Protein AF-S2L1A1-F1 (afdb_monomer_lite)

Sequence (163 aa):
MEIKAAELIEIIKELIEFADKKFENNETTTEGSTNLKYKIYGNAKPKYRYKDFLLKGYIGQGKLKVSDVGIAFLYEDNKINHGFYICFVYNYREKKIRLELGSSKEKISELPKNREDEFNSEHLQECYRKDLDYSKLIIQIDEILKSFLEFHKILILELSNKK

Structure (mmCIF, N/CA/C/O backbone):
data_AF-S2L1A1-F1
#
_entry.id   AF-S2L1A1-F1
#
loop_
_atom_site.group_PDB
_atom_site.id
_atom_site.type_symbol
_atom_site.label_atom_id
_atom_site.label_alt_id
_atom_site.label_comp_id
_atom_site.label_asym_id
_atom_site.label_entity_id
_atom_site.label_seq_id
_atom_site.pdbx_PDB_ins_code
_atom_site.Cartn_x
_atom_site.Cartn_y
_atom_site.Cartn_z
_atom_site.occupancy
_atom_site.B_iso_or_equiv
_atom_site.auth_seq_id
_atom_site.auth_comp_id
_atom_site.auth_asym_id
_atom_site.auth_atom_id
_atom_site.pdbx_PDB_model_num
ATOM 1 N N . MET A 1 1 ? -7.553 -12.905 -7.393 1.00 92.69 1 MET A N 1
ATOM 2 C CA . MET A 1 1 ? -8.877 -12.272 -7.541 1.00 92.69 1 MET A CA 1
ATOM 3 C C . MET A 1 1 ? -8.637 -10.810 -7.817 1.00 92.69 1 MET A C 1
ATOM 5 O O . MET A 1 1 ? -7.981 -10.169 -7.005 1.00 92.69 1 MET A O 1
ATOM 9 N N . GLU A 1 2 ? -9.074 -10.328 -8.970 1.00 95.12 2 GLU A N 1
ATOM 10 C CA . GLU A 1 2 ? -8.991 -8.904 -9.285 1.00 95.12 2 GLU A CA 1
ATOM 11 C C . GLU A 1 2 ? -10.010 -8.127 -8.445 1.00 95.12 2 GLU A C 1
ATOM 13 O O . GLU A 1 2 ? -11.113 -8.623 -8.206 1.00 95.12 2 GLU A O 1
ATOM 18 N N . ILE A 1 3 ? -9.612 -6.960 -7.945 1.00 96.62 3 ILE A N 1
ATOM 19 C CA . ILE A 1 3 ? -10.451 -6.061 -7.156 1.00 96.62 3 ILE A CA 1
ATOM 20 C C . ILE A 1 3 ? -10.517 -4.687 -7.811 1.00 96.62 3 ILE A C 1
ATOM 22 O O . ILE A 1 3 ? -9.557 -4.258 -8.455 1.00 96.62 3 ILE A O 1
ATOM 26 N N . LYS A 1 4 ? -11.629 -3.980 -7.614 1.00 97.06 4 LYS A N 1
ATOM 27 C CA . LYS A 1 4 ? -11.781 -2.600 -8.090 1.00 97.06 4 LYS A CA 1
ATOM 28 C C . LYS A 1 4 ? -11.326 -1.598 -7.028 1.00 97.06 4 LYS A C 1
ATOM 30 O O . LYS A 1 4 ? -11.021 -1.952 -5.888 1.00 97.06 4 LYS A O 1
ATOM 35 N N . ALA A 1 5 ? -11.307 -0.321 -7.409 1.00 97.19 5 ALA A N 1
ATOM 36 C CA . ALA A 1 5 ? -10.930 0.780 -6.524 1.00 97.19 5 ALA A CA 1
ATOM 37 C C . ALA A 1 5 ? -11.781 0.837 -5.244 1.00 97.19 5 ALA A C 1
ATOM 39 O O . ALA A 1 5 ? -11.252 1.110 -4.171 1.00 97.19 5 ALA A O 1
ATOM 40 N N . ALA A 1 6 ? -13.080 0.530 -5.338 1.00 96.88 6 ALA A N 1
ATOM 41 C CA . ALA A 1 6 ? -13.966 0.502 -4.177 1.00 96.88 6 ALA A CA 1
ATOM 42 C C . ALA A 1 6 ? -13.511 -0.548 -3.150 1.00 96.88 6 ALA A C 1
ATOM 44 O O . ALA A 1 6 ? -13.351 -0.235 -1.976 1.00 96.88 6 ALA A O 1
ATOM 45 N N . GLU A 1 7 ? -13.221 -1.773 -3.582 1.00 97.06 7 GLU A N 1
ATOM 46 C CA . GLU A 1 7 ? -12.689 -2.812 -2.699 1.00 97.06 7 GLU A CA 1
ATOM 47 C C . GLU A 1 7 ? -11.300 -2.466 -2.145 1.00 97.06 7 GLU A C 1
ATOM 49 O O . GLU A 1 7 ? -11.022 -2.776 -0.988 1.00 97.06 7 GLU A O 1
ATOM 54 N N . LEU A 1 8 ? -10.436 -1.805 -2.926 1.00 97.44 8 LEU A N 1
ATOM 55 C CA . LEU A 1 8 ? -9.139 -1.330 -2.431 1.00 97.44 8 LEU A CA 1
ATOM 56 C C . LEU A 1 8 ? -9.311 -0.295 -1.308 1.00 97.44 8 LEU A C 1
ATOM 58 O O . LEU A 1 8 ? -8.629 -0.389 -0.288 1.00 97.44 8 LEU A O 1
ATOM 62 N N . ILE A 1 9 ? -10.254 0.642 -1.453 1.00 97.00 9 ILE A N 1
ATOM 63 C CA . ILE A 1 9 ? -10.615 1.593 -0.391 1.00 97.00 9 ILE A CA 1
ATOM 64 C C . ILE A 1 9 ? -11.050 0.844 0.871 1.00 97.00 9 ILE A C 1
ATOM 66 O O . ILE A 1 9 ? -10.603 1.181 1.964 1.00 97.00 9 ILE A O 1
ATOM 70 N N . GLU A 1 10 ? -11.891 -0.181 0.736 1.00 96.75 10 GLU A N 1
ATOM 71 C CA . GLU A 1 10 ? -12.358 -0.965 1.883 1.00 96.75 10 GLU A CA 1
ATOM 72 C C . GLU A 1 10 ? -11.218 -1.723 2.579 1.00 96.75 10 GLU A C 1
ATOM 74 O O . GLU A 1 10 ? -11.191 -1.785 3.806 1.00 96.75 10 GLU A O 1
ATOM 79 N N . ILE A 1 11 ? -10.240 -2.240 1.825 1.00 95.38 11 ILE A N 1
ATOM 80 C CA . ILE A 1 11 ? -9.020 -2.829 2.400 1.00 95.38 11 ILE A CA 1
ATOM 81 C C . ILE A 1 11 ? -8.240 -1.774 3.189 1.00 95.38 11 ILE A C 1
ATOM 83 O O . ILE A 1 11 ? -7.833 -2.028 4.320 1.00 95.38 11 ILE A O 1
ATOM 87 N N . ILE A 1 12 ? -8.026 -0.590 2.610 1.00 95.31 12 ILE A N 1
ATOM 88 C CA . ILE A 1 12 ? -7.266 0.487 3.255 1.00 95.31 12 ILE A CA 1
ATOM 89 C C . ILE A 1 12 ? -7.959 0.939 4.546 1.00 95.31 12 ILE A C 1
ATOM 91 O O . ILE A 1 12 ? -7.303 1.022 5.583 1.00 95.31 12 ILE A O 1
ATOM 95 N N . LYS A 1 13 ? -9.278 1.168 4.511 1.00 95.25 13 LYS A N 1
ATOM 96 C CA . LYS A 1 13 ? -10.074 1.506 5.702 1.00 95.25 13 LYS A CA 1
ATOM 97 C C . LYS A 1 13 ? -9.908 0.462 6.797 1.00 95.25 13 LYS A C 1
ATOM 99 O O . LYS A 1 13 ? -9.548 0.816 7.914 1.00 95.25 13 LYS A O 1
ATOM 104 N N . GLU A 1 14 ? -10.091 -0.813 6.455 1.00 94.19 14 GLU A N 1
ATOM 105 C CA . GLU A 1 14 ? -9.968 -1.922 7.401 1.00 94.19 14 GLU A CA 1
ATOM 106 C C . GLU A 1 14 ? -8.579 -1.958 8.069 1.00 94.19 14 GLU A C 1
ATOM 108 O O . GLU A 1 14 ? -8.479 -2.135 9.284 1.00 94.19 14 GLU A O 1
ATOM 113 N N . LEU A 1 15 ? -7.501 -1.737 7.308 1.00 92.44 15 LEU A N 1
ATOM 114 C CA . LEU A 1 15 ? -6.135 -1.701 7.848 1.00 92.44 15 LEU A CA 1
ATOM 115 C C . LEU A 1 15 ? 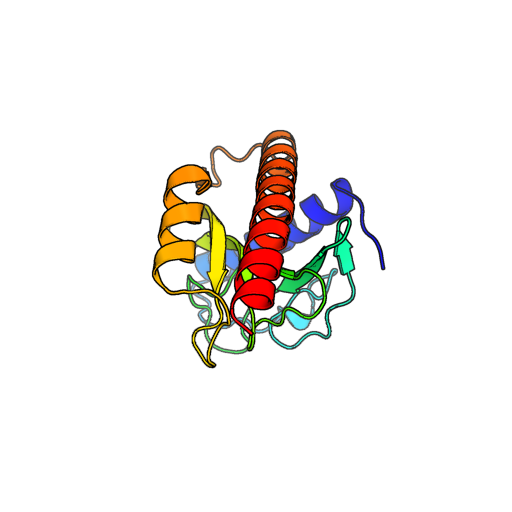-5.913 -0.519 8.803 1.00 92.44 15 LEU A C 1
ATOM 117 O O . LEU A 1 15 ? -5.324 -0.690 9.874 1.00 92.44 15 LEU A O 1
ATOM 121 N N . ILE A 1 16 ? -6.367 0.676 8.417 1.00 93.00 16 ILE A N 1
ATOM 122 C CA . ILE A 1 16 ? -6.199 1.896 9.215 1.00 93.00 16 ILE A CA 1
ATOM 123 C C . ILE A 1 16 ? -7.046 1.810 10.500 1.00 93.00 16 ILE A C 1
ATOM 125 O O . ILE A 1 16 ? -6.557 2.138 11.582 1.00 93.00 16 ILE A O 1
ATOM 129 N N . GLU A 1 17 ? -8.288 1.326 10.417 1.00 93.50 17 GLU A N 1
ATOM 130 C CA . GLU A 1 17 ? -9.164 1.090 11.575 1.00 93.50 17 GLU A CA 1
ATOM 131 C C . GLU A 1 17 ? -8.583 0.054 12.537 1.00 93.50 17 GLU A C 1
ATOM 133 O O . GLU A 1 17 ? -8.571 0.277 13.750 1.00 93.50 17 GLU A O 1
ATOM 138 N N . PHE A 1 18 ? -8.052 -1.052 12.011 1.00 92.31 18 PHE A N 1
ATOM 139 C CA . PHE A 1 18 ? -7.395 -2.068 12.826 1.00 92.31 18 PHE A CA 1
ATOM 140 C C . PHE A 1 18 ? -6.225 -1.481 13.623 1.00 92.31 18 PHE A C 1
ATOM 142 O O . PHE A 1 18 ? -6.147 -1.674 14.838 1.00 92.31 18 PHE A O 1
ATOM 149 N N . ALA A 1 19 ? -5.328 -0.751 12.957 1.00 91.44 19 ALA A N 1
ATOM 150 C CA . ALA A 1 19 ? -4.152 -0.175 13.604 1.00 91.44 19 ALA A CA 1
ATOM 151 C C . ALA A 1 19 ? -4.518 0.900 14.636 1.00 91.44 19 ALA A C 1
ATOM 153 O O . ALA A 1 19 ? -3.917 0.949 15.710 1.00 91.44 19 ALA A O 1
ATOM 154 N N . ASP A 1 20 ? -5.527 1.720 14.341 1.00 92.12 20 ASP A N 1
ATOM 155 C CA . ASP A 1 20 ? -5.993 2.754 15.262 1.00 92.12 20 ASP A CA 1
ATOM 156 C C . ASP A 1 20 ? -6.620 2.169 16.515 1.00 92.12 20 ASP A C 1
ATOM 158 O O . ASP A 1 20 ? -6.226 2.558 17.610 1.00 92.12 20 ASP A O 1
ATOM 162 N N . LYS A 1 21 ? -7.492 1.168 16.371 1.00 92.81 21 LYS A N 1
ATOM 163 C CA . LYS A 1 21 ? -8.106 0.496 17.518 1.00 92.81 21 LYS A CA 1
ATOM 164 C C . LYS A 1 21 ? -7.058 -0.142 18.428 1.00 92.81 21 LYS A C 1
ATOM 166 O O . LYS A 1 21 ? -7.142 -0.025 19.648 1.00 92.81 21 LYS A O 1
ATOM 171 N N . LYS A 1 22 ? -6.047 -0.795 17.843 1.00 91.25 22 LYS A N 1
ATOM 172 C CA . LYS A 1 22 ? -4.932 -1.361 18.614 1.00 91.25 22 LYS A CA 1
ATOM 173 C C . LYS A 1 22 ? -4.182 -0.276 19.380 1.00 91.25 22 LY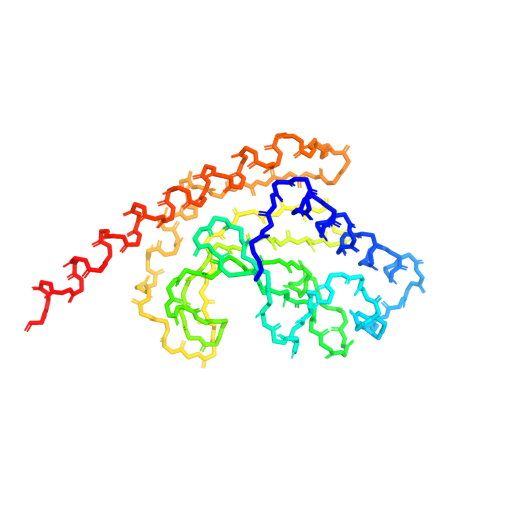S A C 1
ATOM 175 O O . LYS A 1 22 ? -3.919 -0.440 20.567 1.00 91.25 22 LYS A O 1
ATOM 180 N N . PHE A 1 23 ? -3.877 0.841 18.725 1.00 90.00 23 PHE A N 1
ATOM 181 C CA . PHE A 1 23 ? -3.177 1.953 19.356 1.00 90.00 23 PHE A CA 1
ATOM 182 C C . PHE A 1 23 ? -3.992 2.613 20.479 1.00 90.00 23 PHE A C 1
ATOM 184 O O . PHE A 1 23 ? -3.457 2.822 21.563 1.00 90.00 23 PHE A O 1
ATOM 191 N N . GLU A 1 24 ? -5.279 2.884 20.255 1.00 91.88 24 GLU A N 1
ATOM 192 C CA . GLU A 1 24 ? -6.197 3.488 21.236 1.00 91.88 24 GLU A CA 1
ATOM 193 C C . GLU A 1 24 ? -6.361 2.626 22.494 1.00 91.88 24 GLU A C 1
ATOM 195 O O . GLU A 1 24 ? -6.424 3.149 23.605 1.00 91.88 24 GLU A O 1
ATOM 200 N N . ASN A 1 25 ? -6.340 1.302 22.334 1.00 92.19 25 ASN A N 1
ATOM 201 C CA . ASN A 1 25 ? -6.399 0.349 23.441 1.00 92.19 25 ASN A CA 1
ATOM 202 C C . ASN A 1 25 ? -5.038 0.088 24.115 1.00 92.19 25 ASN A C 1
ATOM 204 O O . ASN A 1 25 ? -4.953 -0.764 25.001 1.00 92.19 25 ASN A O 1
ATOM 208 N N . ASN A 1 26 ? -3.961 0.768 23.700 1.00 88.31 26 ASN A N 1
ATOM 209 C CA . ASN A 1 26 ? -2.578 0.466 24.097 1.00 88.31 26 ASN A CA 1
ATOM 210 C C . ASN A 1 26 ? -2.159 -0.997 23.827 1.00 88.31 26 ASN A C 1
ATOM 212 O O . ASN A 1 26 ? -1.266 -1.543 24.483 1.00 88.31 26 ASN A O 1
ATOM 216 N N . GLU A 1 27 ? -2.775 -1.644 22.837 1.00 87.12 27 GLU A N 1
ATOM 217 C CA . GLU A 1 27 ? -2.423 -2.992 22.414 1.00 87.12 27 GLU A CA 1
ATOM 218 C C . GLU A 1 27 ? -1.167 -2.947 21.542 1.00 87.12 27 GLU A C 1
ATOM 220 O O . GLU A 1 27 ? -1.122 -2.348 20.467 1.00 87.12 27 GLU A O 1
ATOM 225 N N . THR A 1 28 ? -0.124 -3.636 21.995 1.00 83.12 28 THR A N 1
ATOM 226 C CA . THR A 1 28 ? 1.134 -3.738 21.247 1.00 83.12 28 THR A CA 1
ATOM 227 C C . THR A 1 28 ? 1.165 -4.934 20.306 1.00 83.12 28 THR A C 1
ATOM 229 O O . THR A 1 28 ? 2.182 -5.140 19.652 1.00 83.12 28 THR A O 1
ATOM 232 N N . THR A 1 29 ? 0.093 -5.729 20.226 1.00 83.81 29 THR A N 1
ATOM 233 C CA . THR A 1 29 ? 0.036 -6.956 19.423 1.00 83.81 29 THR A CA 1
ATOM 234 C C . THR A 1 29 ? -0.799 -6.771 18.156 1.00 83.81 29 THR A C 1
ATOM 236 O O . THR A 1 29 ? -1.789 -6.042 18.132 1.00 83.81 29 THR A O 1
ATOM 239 N N . THR A 1 30 ? -0.441 -7.486 17.095 1.00 83.75 30 THR A N 1
ATOM 240 C CA . THR A 1 30 ? -1.226 -7.598 15.857 1.00 83.75 30 THR A CA 1
ATOM 241 C C . THR A 1 30 ? -2.147 -8.819 15.852 1.00 83.75 30 THR A C 1
ATOM 243 O O . THR A 1 30 ? -2.679 -9.203 14.803 1.00 83.75 30 THR A O 1
ATOM 246 N N . GLU A 1 31 ? -2.362 -9.436 17.018 1.00 85.81 31 GLU A N 1
ATOM 247 C CA . GLU A 1 31 ? -3.341 -10.509 17.181 1.00 85.81 31 GLU A CA 1
ATOM 248 C C . GLU A 1 31 ? -4.723 -10.038 16.710 1.00 85.81 31 GLU A C 1
ATOM 250 O O . GLU A 1 31 ? -5.137 -8.905 16.964 1.00 85.81 31 GLU A O 1
ATOM 255 N N . GLY A 1 32 ? -5.430 -10.900 15.979 1.00 84.62 32 GLY A N 1
ATOM 256 C CA . GLY A 1 32 ? -6.704 -10.563 15.339 1.00 84.62 32 GLY A CA 1
ATOM 257 C C . GLY A 1 32 ? -6.583 -10.011 13.915 1.00 84.62 32 GLY A C 1
ATOM 258 O O . GLY A 1 32 ? -7.591 -9.938 13.222 1.00 84.62 32 GLY A O 1
ATOM 259 N N . SER A 1 33 ? -5.378 -9.718 13.413 1.00 86.25 33 SER A N 1
ATOM 260 C CA . SER A 1 33 ? -5.170 -9.356 11.994 1.00 86.25 33 SER A CA 1
ATOM 261 C C . SER A 1 33 ? -5.577 -10.464 11.007 1.00 86.25 33 SER A C 1
ATOM 263 O O . SER A 1 33 ? -5.892 -10.200 9.848 1.00 86.25 33 SER A O 1
ATOM 265 N N . THR A 1 34 ? -5.631 -11.718 11.456 1.00 86.69 34 THR A N 1
ATOM 266 C CA . THR A 1 34 ? -6.153 -12.854 10.680 1.00 86.69 34 THR A CA 1
ATOM 267 C C . THR A 1 34 ? -7.678 -12.838 10.524 1.00 86.69 34 THR A C 1
ATOM 269 O O . THR A 1 34 ? -8.197 -13.500 9.621 1.00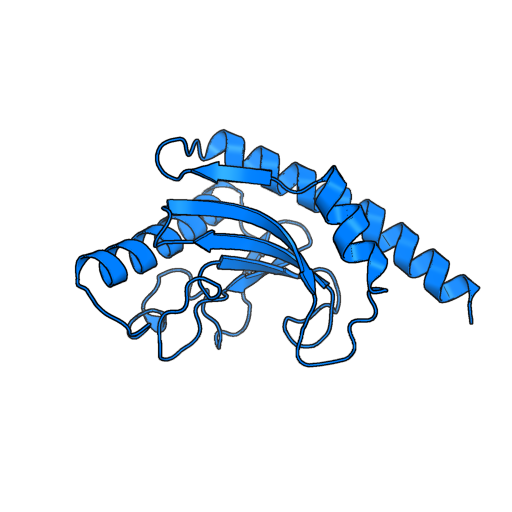 86.69 34 THR A O 1
ATOM 272 N N . ASN A 1 35 ? -8.382 -12.071 11.365 1.00 87.12 35 ASN A N 1
ATOM 273 C CA . ASN A 1 35 ? -9.837 -11.903 11.333 1.00 87.12 35 ASN A CA 1
ATOM 274 C C . ASN A 1 35 ? -10.285 -10.776 10.394 1.00 87.12 35 ASN A C 1
ATOM 276 O O . ASN A 1 35 ? -11.484 -10.631 10.169 1.00 87.12 35 ASN A O 1
ATOM 280 N N . LEU A 1 36 ? -9.346 -9.995 9.844 1.00 89.06 36 LEU A N 1
ATOM 281 C CA . LEU A 1 36 ? -9.648 -8.987 8.829 1.00 89.06 36 LEU A CA 1
ATOM 282 C C . LEU A 1 36 ? -10.360 -9.652 7.646 1.00 89.06 36 LEU A C 1
ATOM 284 O O . LEU A 1 36 ? -9.921 -10.697 7.149 1.00 89.06 36 LEU A O 1
ATOM 288 N N . LYS A 1 37 ? -11.444 -9.037 7.176 1.00 91.19 37 LYS A N 1
ATOM 289 C CA . LYS A 1 37 ? -12.299 -9.504 6.082 1.00 91.19 37 LYS A CA 1
ATOM 290 C C . LYS A 1 37 ? -11.471 -9.837 4.851 1.00 91.19 37 LYS A C 1
ATOM 292 O O . LYS A 1 37 ? -11.622 -10.917 4.272 1.00 91.19 37 LYS A O 1
ATOM 297 N N . TYR A 1 38 ? -10.572 -8.933 4.467 1.00 87.81 38 TYR A N 1
ATOM 298 C CA . TYR A 1 38 ? -9.751 -9.125 3.281 1.00 87.81 38 TYR A CA 1
ATOM 299 C C . TYR A 1 38 ? -8.503 -9.965 3.550 1.00 87.81 38 TYR A C 1
ATOM 301 O O . TYR A 1 38 ? -7.856 -10.380 2.598 1.00 87.81 38 TYR A O 1
ATOM 309 N N . LYS A 1 39 ? -8.177 -10.321 4.800 1.00 88.25 39 LYS A N 1
ATOM 310 C CA . LYS A 1 39 ? -7.030 -11.189 5.141 1.00 88.25 39 LYS A CA 1
ATOM 311 C C . LYS A 1 39 ? -5.697 -10.708 4.537 1.00 88.25 39 LYS A C 1
ATOM 313 O O . LYS A 1 39 ? -4.847 -11.513 4.158 1.00 88.25 39 LYS A O 1
ATOM 318 N N . ILE A 1 40 ? -5.512 -9.392 4.434 1.00 81.50 40 ILE A N 1
ATOM 319 C CA . ILE A 1 40 ? -4.283 -8.746 3.955 1.00 81.50 40 ILE A CA 1
ATOM 320 C C . ILE A 1 40 ? -3.349 -8.552 5.167 1.00 81.50 40 ILE A C 1
ATOM 322 O O . ILE A 1 40 ? -3.324 -7.501 5.794 1.00 81.50 40 ILE A O 1
ATOM 326 N N . TYR A 1 41 ? -2.598 -9.597 5.535 1.00 84.50 41 TYR A N 1
ATOM 327 C CA . TYR A 1 41 ? -1.614 -9.574 6.633 1.00 84.50 41 TYR A CA 1
ATOM 328 C C . TYR A 1 41 ? -0.277 -10.227 6.231 1.00 84.50 41 TYR A C 1
ATOM 330 O O . TYR A 1 41 ? -0.178 -10.938 5.220 1.00 84.50 41 TYR A O 1
ATOM 338 N N . GLY A 1 42 ? 0.765 -10.006 7.039 1.00 79.00 42 GLY A N 1
ATOM 339 C CA . GLY A 1 42 ? 2.168 -10.309 6.723 1.00 79.00 42 GLY A CA 1
ATOM 340 C C . GLY A 1 42 ? 2.440 -11.753 6.296 1.00 79.00 42 GLY A C 1
ATOM 341 O O . GLY A 1 42 ? 3.204 -11.984 5.364 1.00 79.00 42 GLY A O 1
ATOM 342 N N . ASN A 1 43 ? 1.722 -12.732 6.855 1.00 81.12 43 ASN A N 1
ATOM 343 C CA . ASN A 1 43 ? 1.879 -14.156 6.515 1.00 81.12 43 ASN A CA 1
ATOM 344 C C . ASN A 1 43 ? 0.772 -14.718 5.599 1.00 81.12 43 ASN A C 1
ATOM 346 O O . ASN A 1 43 ? 0.824 -15.884 5.216 1.00 81.12 43 ASN A O 1
ATOM 350 N N . ALA A 1 44 ? -0.226 -13.917 5.212 1.00 84.69 44 ALA A N 1
ATOM 351 C CA . ALA A 1 44 ? -1.293 -14.370 4.319 1.00 84.69 44 ALA A CA 1
ATOM 352 C C . ALA A 1 44 ? -0.757 -14.662 2.911 1.00 84.69 44 ALA A C 1
ATOM 354 O O . ALA A 1 44 ? 0.048 -13.895 2.385 1.00 84.69 44 ALA A O 1
ATOM 355 N N . LYS A 1 45 ? -1.226 -15.714 2.236 1.00 85.12 45 LYS A N 1
ATOM 356 C CA . LYS A 1 45 ? -0.926 -15.851 0.803 1.00 85.12 45 LYS A CA 1
ATOM 357 C C . LYS A 1 45 ? -1.607 -14.702 0.044 1.00 85.12 45 LYS A C 1
ATOM 359 O O . LYS A 1 45 ? -2.811 -14.514 0.231 1.00 85.12 45 LYS A O 1
ATOM 364 N N . PRO A 1 46 ? -0.878 -13.930 -0.781 1.00 84.38 46 PRO A N 1
ATOM 365 C CA . PRO A 1 46 ? -1.489 -12.845 -1.531 1.00 84.38 46 PRO A CA 1
ATOM 366 C C . PRO A 1 46 ? -2.566 -13.392 -2.478 1.00 84.38 46 PRO A C 1
ATOM 368 O O . PRO A 1 46 ? -2.328 -14.320 -3.250 1.00 84.38 46 PRO A O 1
ATOM 371 N N . LYS A 1 47 ? -3.780 -12.846 -2.362 1.00 90.25 47 LYS A N 1
ATOM 372 C CA . LYS A 1 47 ? -4.985 -13.330 -3.061 1.00 90.25 47 LYS A CA 1
ATOM 373 C C . LYS A 1 47 ? -5.603 -12.272 -3.973 1.00 90.25 47 LYS A C 1
ATOM 375 O O . LYS A 1 47 ? -6.285 -12.618 -4.943 1.00 90.25 47 LYS A O 1
ATOM 380 N N . TYR A 1 48 ? -5.389 -11.002 -3.652 1.00 95.00 48 TYR A N 1
ATOM 381 C CA . TYR A 1 48 ? -6.035 -9.872 -4.304 1.00 95.00 48 TYR A CA 1
ATOM 382 C C . TYR A 1 48 ? -5.068 -9.208 -5.258 1.00 95.00 48 TYR A C 1
ATOM 384 O O . TYR A 1 48 ? -3.875 -9.122 -4.975 1.00 95.00 48 TYR A O 1
ATOM 392 N N . ARG A 1 49 ? -5.595 -8.761 -6.387 1.00 96.38 49 ARG A N 1
ATOM 393 C CA . ARG A 1 49 ? -4.851 -8.054 -7.412 1.00 96.38 49 ARG A CA 1
ATOM 394 C C . ARG A 1 49 ? -5.593 -6.767 -7.733 1.00 96.38 49 ARG A C 1
ATOM 396 O O . ARG A 1 49 ? -6.797 -6.820 -7.957 1.00 96.38 49 ARG A O 1
ATOM 403 N N . TYR A 1 50 ? -4.889 -5.649 -7.744 1.00 97.69 50 TYR A N 1
ATOM 404 C CA . TYR A 1 50 ? -5.407 -4.373 -8.211 1.00 97.69 50 TYR A CA 1
ATOM 405 C C . TYR A 1 50 ? -4.648 -4.004 -9.481 1.00 97.69 50 TYR A C 1
ATOM 407 O O . TYR A 1 50 ? -3.431 -3.814 -9.430 1.00 97.69 50 TYR A O 1
ATOM 415 N N . LYS A 1 51 ? -5.349 -3.964 -10.621 1.00 96.06 51 LYS A N 1
ATOM 416 C CA . LYS A 1 51 ? -4.726 -3.857 -11.951 1.00 96.06 51 LYS A CA 1
ATOM 417 C C . LYS A 1 51 ? -3.685 -4.970 -12.145 1.00 96.06 51 LYS A C 1
ATOM 419 O O . LYS A 1 51 ? -3.997 -6.134 -11.909 1.00 96.06 51 LYS A O 1
ATOM 424 N N . ASP A 1 52 ? -2.446 -4.635 -12.487 1.00 95.81 52 ASP A N 1
ATOM 425 C CA . ASP A 1 52 ? -1.366 -5.608 -12.681 1.00 95.81 52 ASP A CA 1
ATOM 426 C C . ASP A 1 52 ? -0.617 -5.975 -11.389 1.00 95.81 52 ASP A C 1
ATOM 428 O O . ASP A 1 52 ? 0.306 -6.788 -11.411 1.00 95.81 52 ASP A O 1
ATOM 432 N N . PHE A 1 53 ? -1.035 -5.430 -10.241 1.00 97.25 53 PHE A N 1
ATOM 433 C CA . PHE A 1 53 ? -0.301 -5.536 -8.982 1.00 97.25 53 PHE A CA 1
ATOM 434 C C . PHE A 1 53 ? -0.963 -6.492 -8.001 1.00 97.25 53 PHE A C 1
ATOM 436 O O . PHE A 1 53 ? -2.126 -6.341 -7.621 1.00 97.25 53 PHE A O 1
ATOM 443 N N . LEU A 1 54 ? -0.199 -7.467 -7.528 1.00 95.88 54 LEU A N 1
ATOM 444 C CA . LEU A 1 54 ? -0.604 -8.354 -6.454 1.00 95.88 54 LEU A CA 1
ATOM 445 C C . LEU A 1 54 ? -0.479 -7.635 -5.103 1.00 95.88 54 LEU A C 1
ATOM 447 O O . LEU A 1 54 ? 0.574 -7.101 -4.764 1.00 95.88 54 LEU A O 1
ATOM 451 N N . LEU A 1 55 ? -1.549 -7.651 -4.310 1.00 94.88 55 LEU A N 1
ATOM 452 C CA . LEU A 1 55 ? -1.596 -6.967 -3.022 1.00 94.88 55 LEU A CA 1
ATOM 453 C C . LEU A 1 55 ? -1.104 -7.866 -1.893 1.00 94.88 55 LEU A C 1
ATOM 455 O O . LEU A 1 55 ? -1.581 -8.996 -1.715 1.00 94.88 55 LEU A O 1
ATOM 459 N N . LYS A 1 56 ? -0.195 -7.332 -1.078 1.00 91.56 56 LYS A N 1
ATOM 460 C CA . LYS A 1 56 ? 0.371 -8.039 0.071 1.00 91.56 56 LYS A CA 1
ATOM 461 C C . LYS A 1 56 ? 0.449 -7.121 1.288 1.00 91.56 56 LYS A C 1
ATOM 463 O O . LYS A 1 56 ? 1.059 -6.068 1.235 1.00 91.56 56 LYS A O 1
ATOM 468 N N . GLY A 1 57 ? -0.181 -7.515 2.391 1.00 88.81 57 GLY A N 1
ATOM 469 C CA . GLY A 1 57 ? -0.228 -6.691 3.602 1.00 88.81 57 GLY A CA 1
ATOM 470 C C . GLY A 1 57 ? 1.067 -6.747 4.402 1.00 88.81 57 GLY A C 1
ATOM 471 O O . GLY A 1 57 ? 1.679 -7.814 4.486 1.00 88.81 57 GLY A O 1
ATOM 472 N N . TYR A 1 58 ? 1.420 -5.632 5.042 1.00 79.06 58 TYR A N 1
ATOM 473 C CA . TYR A 1 58 ? 2.586 -5.525 5.927 1.00 79.06 58 TYR A CA 1
ATOM 474 C C . TYR A 1 58 ? 2.296 -5.763 7.405 1.00 79.06 58 TYR A C 1
ATOM 476 O O . TYR A 1 58 ? 3.248 -5.750 8.174 1.00 79.06 58 TYR A O 1
ATOM 484 N N . ILE A 1 59 ? 1.042 -6.042 7.801 1.00 78.81 59 ILE A N 1
ATOM 485 C CA . ILE A 1 59 ? 0.688 -6.332 9.205 1.00 78.81 59 ILE A CA 1
ATOM 486 C C . ILE A 1 59 ? 1.416 -7.586 9.687 1.00 78.81 59 ILE A C 1
ATOM 488 O O . ILE A 1 59 ? 0.928 -8.712 9.531 1.00 78.81 59 ILE A O 1
ATOM 492 N N . GLY A 1 60 ? 2.613 -7.379 10.238 1.00 68.12 60 GLY A N 1
ATOM 493 C CA . GLY A 1 60 ? 3.460 -8.412 10.815 1.00 68.12 60 GLY A CA 1
ATOM 494 C C . GLY A 1 60 ? 2.720 -9.107 11.948 1.00 68.12 60 GLY A C 1
ATOM 495 O O . GLY A 1 60 ? 1.936 -8.478 12.646 1.00 68.12 60 GLY A O 1
ATOM 496 N N . GLN A 1 61 ? 2.917 -10.412 12.128 1.00 67.19 61 GLN A N 1
ATOM 497 C CA . GLN A 1 61 ? 2.350 -11.136 13.270 1.00 67.19 61 GLN A CA 1
ATOM 498 C C . GLN A 1 61 ? 3.247 -10.918 14.495 1.00 67.19 61 GLN A C 1
ATOM 500 O O . GLN A 1 61 ? 4.461 -11.088 14.399 1.00 67.19 61 GLN A O 1
ATOM 505 N N . GLY A 1 62 ? 2.673 -10.540 15.637 1.00 77.38 62 GLY A N 1
ATOM 506 C CA . GLY A 1 62 ? 3.423 -10.261 16.863 1.00 77.38 62 GLY A CA 1
ATOM 507 C C . GLY A 1 62 ? 3.312 -8.799 17.276 1.00 77.38 62 GLY A C 1
ATOM 508 O O . GLY A 1 62 ? 2.203 -8.307 17.452 1.00 77.38 62 GLY A O 1
ATOM 509 N N . LYS A 1 63 ? 4.438 -8.103 17.481 1.00 79.81 63 LYS A N 1
ATOM 510 C CA . LYS A 1 63 ? 4.413 -6.704 17.938 1.00 79.81 63 LYS A CA 1
ATOM 511 C C . LYS A 1 63 ? 4.038 -5.748 16.803 1.00 79.81 63 LYS A C 1
ATOM 513 O O . LYS A 1 63 ? 4.689 -5.757 15.765 1.00 79.81 63 LYS A O 1
ATOM 518 N N . LEU A 1 64 ? 3.047 -4.890 17.037 1.00 78.75 64 LEU A N 1
ATOM 519 C CA . LEU A 1 64 ? 2.647 -3.805 16.148 1.00 78.75 64 LEU A CA 1
ATOM 520 C C . LEU A 1 64 ? 3.792 -2.786 16.052 1.00 78.75 64 LEU A C 1
ATOM 522 O O . LEU A 1 64 ? 4.097 -2.086 17.022 1.00 78.75 64 LEU A O 1
ATOM 526 N N . LYS A 1 65 ? 4.440 -2.718 14.887 1.00 74.50 65 LYS A N 1
ATOM 527 C CA . LYS A 1 65 ? 5.440 -1.692 14.574 1.00 74.50 65 LYS A CA 1
ATOM 528 C C . LYS A 1 65 ? 4.851 -0.673 13.613 1.00 74.50 65 LYS A C 1
ATOM 530 O O . LYS A 1 65 ? 4.018 -0.999 12.775 1.00 74.50 65 LYS A O 1
ATOM 535 N N . VAL A 1 66 ? 5.345 0.557 13.708 1.00 66.56 66 VAL A N 1
ATOM 536 C CA . VAL A 1 66 ? 4.907 1.695 12.883 1.00 66.56 66 VAL A CA 1
ATOM 537 C C . VAL A 1 66 ? 5.084 1.431 11.385 1.00 66.56 66 VAL A C 1
ATOM 539 O O . VAL A 1 66 ? 4.232 1.809 10.593 1.00 66.56 66 VAL A O 1
ATOM 542 N N . SER A 1 67 ? 6.162 0.742 11.010 1.00 66.44 67 SER A N 1
ATOM 543 C CA . SER A 1 67 ? 6.470 0.349 9.630 1.00 66.44 67 SER A CA 1
ATOM 544 C C . SER A 1 67 ? 5.641 -0.827 9.109 1.00 66.44 67 SER A C 1
ATOM 546 O O . SER A 1 67 ? 5.696 -1.126 7.921 1.00 66.44 67 SER A O 1
ATOM 548 N N . ASP A 1 68 ? 4.902 -1.511 9.983 1.00 68.25 68 ASP A N 1
ATOM 549 C CA . ASP A 1 68 ? 4.292 -2.807 9.687 1.00 68.25 68 ASP A CA 1
ATOM 550 C C . ASP A 1 68 ? 2.789 -2.663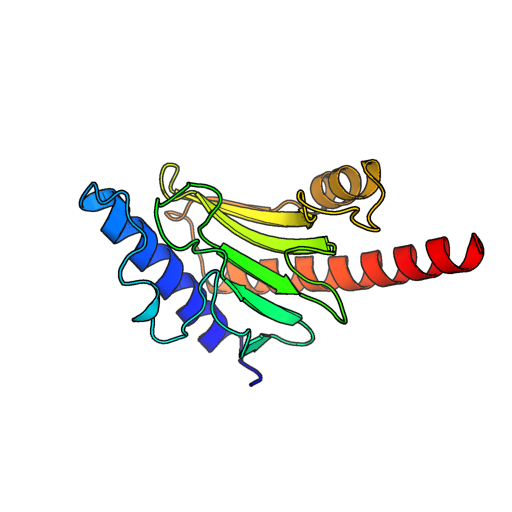 9.409 1.00 68.25 68 ASP A C 1
ATOM 552 O O . ASP A 1 68 ? 2.049 -3.627 9.510 1.00 68.25 68 ASP A O 1
ATOM 556 N N . VAL A 1 69 ? 2.271 -1.479 9.080 1.00 84.69 69 VAL A N 1
ATOM 557 C CA . VAL A 1 69 ? 0.862 -1.332 8.679 1.00 84.69 69 VAL A CA 1
ATOM 558 C C . VAL A 1 69 ? 0.809 -0.731 7.291 1.00 84.69 69 VAL A C 1
ATOM 560 O O . VAL A 1 69 ? 1.170 0.424 7.086 1.00 84.69 69 VAL A O 1
ATOM 563 N N . GLY A 1 70 ? 0.362 -1.524 6.321 1.00 91.31 70 GLY A N 1
ATOM 564 C CA . GLY A 1 70 ? 0.353 -1.086 4.937 1.00 91.31 70 GLY A CA 1
ATOM 565 C C . GLY A 1 70 ? 0.076 -2.185 3.921 1.00 91.31 70 GLY A C 1
ATOM 566 O O . GLY A 1 70 ? -0.219 -3.330 4.280 1.00 91.31 70 GLY A O 1
ATOM 567 N N . ILE A 1 71 ? 0.214 -1.818 2.648 1.00 94.31 71 ILE A N 1
ATOM 568 C CA . ILE A 1 71 ? 0.005 -2.673 1.476 1.00 94.31 71 ILE A CA 1
ATOM 569 C C . ILE A 1 71 ? 1.200 -2.529 0.531 1.00 94.31 71 ILE A C 1
ATOM 571 O O . ILE A 1 71 ? 1.583 -1.421 0.166 1.00 94.31 71 ILE A O 1
ATOM 575 N N . ALA A 1 72 ? 1.759 -3.657 0.111 1.00 94.12 72 ALA A N 1
ATOM 576 C CA . ALA A 1 72 ? 2.664 -3.768 -1.019 1.00 94.12 72 ALA A CA 1
ATOM 577 C C . ALA A 1 72 ? 1.866 -3.967 -2.300 1.00 94.12 72 ALA A C 1
ATOM 579 O O . ALA A 1 72 ? 1.003 -4.852 -2.353 1.00 94.12 72 ALA A O 1
ATOM 580 N N . PHE A 1 73 ? 2.227 -3.227 -3.338 1.00 96.38 73 PHE A N 1
ATOM 581 C CA . PHE A 1 73 ? 1.780 -3.456 -4.703 1.00 96.38 73 PHE A CA 1
ATOM 582 C C . PHE A 1 73 ? 2.908 -4.161 -5.459 1.00 96.38 73 PHE A C 1
ATOM 584 O O . PHE A 1 73 ? 3.860 -3.532 -5.916 1.00 96.38 73 PHE A O 1
ATOM 591 N N . LEU A 1 74 ? 2.825 -5.489 -5.540 1.00 94.56 74 LEU A N 1
ATOM 592 C CA . LEU A 1 74 ? 3.855 -6.337 -6.140 1.00 94.56 74 LEU A CA 1
ATOM 593 C C . LEU A 1 74 ? 3.577 -6.538 -7.631 1.00 94.56 74 LEU A C 1
ATOM 595 O O . LEU A 1 74 ? 2.513 -7.040 -7.994 1.00 94.56 74 LEU A O 1
ATOM 599 N N . TYR A 1 75 ? 4.534 -6.178 -8.480 1.00 94.69 75 TYR A N 1
ATOM 600 C CA . TYR A 1 75 ? 4.449 -6.347 -9.930 1.00 94.69 75 TYR A CA 1
ATOM 601 C C . TYR A 1 75 ? 5.309 -7.525 -10.403 1.00 94.69 75 TYR A C 1
ATOM 603 O O . TYR A 1 75 ? 6.427 -7.701 -9.915 1.00 94.69 75 TYR A O 1
ATOM 611 N N . GLU A 1 76 ? 4.797 -8.310 -11.355 1.00 91.31 76 GLU A N 1
ATOM 612 C CA . GLU A 1 76 ? 5.467 -9.504 -11.900 1.00 91.31 76 GLU A CA 1
ATOM 613 C C . GLU A 1 76 ? 6.010 -10.432 -10.791 1.00 91.31 76 GLU A C 1
ATOM 615 O O . GLU A 1 76 ? 5.255 -10.856 -9.910 1.00 91.31 76 GLU A O 1
ATOM 620 N N . ASP A 1 77 ? 7.305 -10.752 -10.827 1.00 85.69 77 ASP A N 1
ATOM 621 C CA . ASP A 1 77 ? 7.960 -11.688 -9.914 1.00 85.69 77 ASP A CA 1
ATOM 622 C C . ASP A 1 77 ? 8.465 -11.033 -8.615 1.00 85.69 77 ASP A C 1
ATOM 624 O O . ASP A 1 77 ? 9.052 -11.721 -7.767 1.00 85.69 77 ASP A O 1
ATOM 628 N N . ASN A 1 78 ? 8.216 -9.728 -8.416 1.00 86.94 78 ASN A N 1
ATOM 629 C CA . ASN A 1 78 ? 8.625 -9.020 -7.204 1.00 86.94 78 ASN A CA 1
ATOM 630 C C . ASN A 1 78 ? 7.960 -9.619 -5.959 1.00 86.94 78 ASN A C 1
ATOM 632 O O . ASN A 1 78 ? 6.748 -9.849 -5.892 1.00 86.94 78 ASN A O 1
ATOM 636 N N . LYS A 1 79 ? 8.768 -9.832 -4.920 1.00 86.06 79 LYS A N 1
ATOM 637 C CA . LYS A 1 79 ? 8.328 -10.330 -3.612 1.00 86.06 79 LYS A CA 1
ATOM 638 C C . LYS A 1 79 ? 8.808 -9.391 -2.516 1.00 86.06 79 LYS A C 1
ATOM 640 O O . LYS A 1 79 ? 9.858 -8.773 -2.628 1.00 86.06 79 LYS A O 1
ATOM 645 N N . ILE A 1 80 ? 8.092 -9.386 -1.392 1.00 84.31 80 ILE A N 1
ATOM 646 C CA . ILE A 1 80 ? 8.455 -8.615 -0.187 1.00 84.31 80 ILE A CA 1
ATOM 647 C C . ILE A 1 80 ? 9.907 -8.874 0.253 1.00 84.31 80 ILE A C 1
ATOM 649 O O . ILE A 1 80 ? 10.628 -7.972 0.666 1.00 84.31 80 ILE A O 1
ATOM 653 N N . ASN A 1 81 ? 10.351 -10.127 0.154 1.00 80.81 81 ASN A N 1
ATOM 654 C CA . ASN A 1 81 ? 11.686 -10.559 0.564 1.00 80.81 81 ASN A CA 1
ATOM 655 C C . ASN A 1 81 ? 12.724 -10.560 -0.574 1.00 80.81 81 ASN A C 1
ATOM 657 O O . ASN A 1 81 ? 13.851 -10.996 -0.349 1.00 80.81 81 ASN A O 1
ATOM 661 N N . HIS A 1 82 ? 12.337 -10.173 -1.794 1.00 78.88 82 HIS A N 1
ATOM 662 C CA . HIS A 1 82 ? 13.199 -10.186 -2.974 1.00 78.88 82 HIS A CA 1
ATOM 663 C C . HIS A 1 82 ? 12.563 -9.353 -4.098 1.00 78.88 82 HIS A C 1
ATOM 665 O O . HIS A 1 82 ? 11.798 -9.881 -4.910 1.00 78.88 82 HIS A O 1
ATOM 671 N N . GLY A 1 83 ? 12.830 -8.046 -4.104 1.00 87.25 83 GLY A N 1
ATOM 672 C CA . GLY A 1 83 ? 12.304 -7.122 -5.107 1.00 87.25 83 GLY A CA 1
ATOM 673 C C . GLY A 1 83 ? 12.135 -5.694 -4.596 1.00 87.25 83 GLY A C 1
ATOM 674 O O . GLY A 1 83 ? 12.542 -5.357 -3.477 1.00 87.25 83 GLY A O 1
ATOM 675 N N . PHE A 1 84 ? 11.502 -4.882 -5.434 1.00 91.00 84 PHE A N 1
ATOM 676 C CA . PHE A 1 84 ? 11.106 -3.504 -5.166 1.00 91.00 84 PHE A CA 1
ATOM 677 C C . PHE A 1 84 ? 9.657 -3.292 -5.614 1.00 91.00 84 PHE A C 1
ATOM 679 O O . PHE A 1 84 ? 9.161 -3.956 -6.524 1.00 91.00 84 PHE A O 1
ATOM 686 N N . TYR A 1 85 ? 8.936 -2.431 -4.909 1.00 93.38 85 TYR A N 1
ATOM 687 C CA . TYR A 1 85 ? 7.484 -2.330 -5.038 1.00 93.38 85 TYR A CA 1
ATOM 688 C C . TYR A 1 85 ? 6.973 -1.016 -4.457 1.00 93.38 85 TYR A C 1
ATOM 690 O O . TYR A 1 85 ? 7.576 -0.441 -3.550 1.00 93.38 85 TYR A O 1
ATOM 698 N N . ILE A 1 86 ? 5.812 -0.566 -4.929 1.00 96.31 86 ILE A N 1
ATOM 699 C CA . ILE A 1 86 ? 5.127 0.557 -4.291 1.00 96.31 86 ILE A CA 1
ATOM 700 C C . ILE A 1 86 ? 4.544 0.105 -2.952 1.00 96.31 86 ILE A C 1
ATOM 702 O O . ILE A 1 86 ? 3.928 -0.959 -2.833 1.00 96.31 86 ILE A O 1
ATOM 706 N N . CYS A 1 87 ? 4.744 0.933 -1.936 1.00 94.38 87 CYS A N 1
ATOM 707 C CA . CYS A 1 87 ? 4.245 0.757 -0.587 1.00 94.38 87 CYS A CA 1
ATOM 708 C C . CYS A 1 87 ? 3.216 1.833 -0.274 1.00 94.38 87 CYS A C 1
ATOM 710 O O . CYS A 1 87 ? 3.519 3.019 -0.335 1.00 94.38 87 CYS A O 1
ATOM 712 N N . PHE A 1 88 ? 2.032 1.410 0.155 1.00 95.19 88 PHE A N 1
ATOM 713 C CA . PHE A 1 88 ? 1.166 2.219 1.001 1.00 95.19 88 PHE A CA 1
ATOM 714 C C . PHE A 1 88 ? 1.527 1.926 2.455 1.00 95.19 88 PHE A C 1
ATOM 716 O O . PHE A 1 88 ? 1.395 0.781 2.887 1.00 95.19 88 PHE A O 1
ATOM 723 N N . VAL A 1 89 ? 1.968 2.931 3.208 1.00 93.12 89 VAL A N 1
ATOM 724 C CA . VAL A 1 89 ? 2.367 2.801 4.617 1.00 93.12 89 VAL A CA 1
ATOM 725 C C . VAL A 1 89 ? 1.522 3.731 5.475 1.00 93.12 89 VAL A C 1
ATOM 727 O O . VAL A 1 89 ? 1.399 4.917 5.175 1.00 93.12 89 VAL A O 1
ATOM 730 N N . TYR A 1 90 ? 0.976 3.207 6.570 1.00 93.44 90 TYR A N 1
ATOM 731 C CA . TYR A 1 90 ? 0.237 3.980 7.560 1.00 93.44 90 TYR A CA 1
ATOM 732 C C . TYR A 1 90 ? 0.979 4.022 8.900 1.00 93.44 90 TYR A C 1
ATOM 734 O O . TYR A 1 90 ? 0.974 3.067 9.678 1.00 93.44 90 TYR A O 1
ATOM 742 N N . ASN A 1 91 ? 1.576 5.175 9.204 1.00 92.12 91 ASN A N 1
ATOM 743 C CA . ASN A 1 91 ? 2.118 5.477 10.522 1.00 92.12 91 ASN A CA 1
ATOM 744 C C . ASN A 1 91 ? 0.963 5.844 11.465 1.00 92.12 91 ASN A C 1
ATOM 746 O O . ASN A 1 91 ? 0.549 7.000 11.553 1.00 92.12 91 ASN A O 1
ATOM 750 N N . TYR A 1 92 ? 0.455 4.851 12.193 1.00 89.94 92 TYR A N 1
ATOM 751 C CA . TYR A 1 92 ? -0.681 5.004 13.109 1.00 89.94 92 TYR A CA 1
ATOM 752 C C . TYR A 1 92 ? -0.404 5.897 14.330 1.00 89.94 92 TYR A C 1
ATOM 754 O O . TYR A 1 92 ? -1.354 6.358 14.963 1.00 89.94 92 TYR A O 1
ATOM 762 N N . ARG A 1 93 ? 0.867 6.163 14.671 1.00 89.88 93 ARG A N 1
ATOM 763 C CA . ARG A 1 93 ? 1.228 7.074 15.774 1.00 89.88 93 ARG A CA 1
ATOM 764 C C . ARG A 1 93 ? 1.095 8.530 15.352 1.00 89.88 93 ARG A C 1
ATOM 766 O O . ARG A 1 93 ? 0.520 9.331 16.075 1.00 89.88 93 ARG A O 1
ATOM 773 N N . GLU A 1 94 ? 1.603 8.848 14.167 1.00 93.00 94 GLU A N 1
ATOM 774 C CA . GLU A 1 94 ? 1.540 10.195 13.583 1.00 93.00 94 GLU A CA 1
ATOM 775 C C . GLU A 1 94 ? 0.264 10.430 12.771 1.00 93.00 94 GLU A C 1
ATOM 777 O O . GLU A 1 94 ? 0.019 11.541 12.305 1.00 93.00 94 GLU A O 1
ATOM 782 N N . LYS A 1 95 ? -0.539 9.377 12.572 1.00 93.06 95 LYS A N 1
ATOM 783 C CA . LYS A 1 95 ? -1.701 9.367 11.678 1.00 93.06 95 LYS A CA 1
ATOM 784 C C . LYS A 1 95 ? -1.317 9.830 10.267 1.00 93.06 95 LYS A C 1
ATOM 786 O O . LYS A 1 95 ? -2.068 10.567 9.631 1.00 93.06 95 LYS A O 1
ATOM 791 N N . LYS A 1 96 ? -0.143 9.405 9.788 1.00 94.94 96 LYS A N 1
ATOM 792 C CA .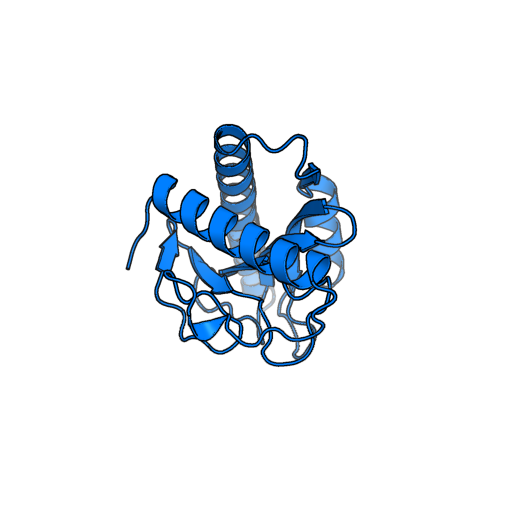 LYS A 1 96 ? 0.446 9.806 8.502 1.00 94.94 96 LYS A CA 1
ATOM 793 C C . LYS A 1 96 ? 0.446 8.633 7.527 1.00 94.94 96 LYS A C 1
ATOM 795 O O . LYS A 1 96 ? 0.831 7.524 7.888 1.00 94.94 96 LYS A O 1
ATOM 800 N N . ILE A 1 97 ? 0.020 8.885 6.300 1.00 94.88 97 ILE A N 1
ATOM 801 C CA . ILE A 1 97 ? 0.039 7.948 5.179 1.00 94.88 97 ILE A CA 1
ATOM 802 C C . ILE A 1 97 ? 1.174 8.356 4.242 1.00 94.88 97 ILE A C 1
ATOM 804 O O . ILE A 1 97 ? 1.358 9.546 3.981 1.00 94.88 97 ILE A O 1
ATOM 808 N N . ARG A 1 98 ? 1.930 7.371 3.754 1.00 94.88 98 ARG A N 1
ATOM 809 C CA . ARG A 1 98 ? 3.001 7.551 2.767 1.00 94.88 98 ARG A CA 1
ATOM 810 C C . ARG A 1 98 ? 2.806 6.566 1.615 1.00 94.88 98 ARG A C 1
ATOM 812 O O . ARG A 1 98 ? 2.510 5.393 1.854 1.00 94.88 98 ARG A O 1
ATOM 819 N N . LEU A 1 99 ? 2.964 7.054 0.391 1.00 95.81 99 LEU A N 1
ATOM 820 C CA . LEU A 1 99 ? 3.058 6.269 -0.837 1.00 95.81 99 LEU A CA 1
ATOM 821 C C . LEU A 1 99 ? 4.465 6.447 -1.396 1.00 95.81 99 LEU A C 1
ATOM 823 O O . LEU A 1 99 ? 4.842 7.559 -1.759 1.00 95.81 99 LEU A O 1
ATOM 827 N N . GLU A 1 100 ? 5.241 5.371 -1.424 1.00 94.94 100 GLU A N 1
ATOM 828 C CA . GLU A 1 100 ? 6.652 5.415 -1.814 1.00 94.94 100 GLU A CA 1
ATOM 829 C C . GLU A 1 100 ? 7.082 4.119 -2.499 1.00 94.94 100 GLU A C 1
ATOM 831 O O . GLU A 1 100 ? 6.456 3.070 -2.326 1.00 94.94 100 GLU A O 1
ATOM 836 N N . LEU A 1 101 ? 8.164 4.178 -3.267 1.00 94.12 101 LEU A N 1
ATOM 837 C CA . LEU A 1 101 ? 8.912 2.997 -3.663 1.00 94.12 101 LEU A CA 1
ATOM 838 C C . LEU A 1 101 ? 9.671 2.471 -2.445 1.00 94.12 101 LEU A C 1
ATOM 840 O O . LEU A 1 101 ? 10.419 3.204 -1.804 1.00 94.12 101 LEU A O 1
ATOM 844 N N . GLY A 1 102 ? 9.476 1.193 -2.141 1.00 89.44 102 GLY A N 1
ATOM 845 C CA . GLY A 1 102 ? 10.259 0.474 -1.149 1.00 89.44 102 GLY A CA 1
ATOM 846 C C . GLY A 1 102 ? 10.986 -0.704 -1.780 1.00 89.44 102 GLY A C 1
ATOM 847 O O . GLY A 1 102 ? 10.581 -1.232 -2.820 1.00 89.44 102 GLY A O 1
ATOM 848 N N . SER A 1 103 ? 12.045 -1.152 -1.119 1.00 85.56 103 SER A N 1
ATOM 849 C CA . SER A 1 103 ? 12.783 -2.350 -1.504 1.00 85.56 103 SER A CA 1
ATOM 850 C C . SER A 1 103 ? 12.955 -3.324 -0.342 1.00 85.56 103 SER A C 1
ATOM 852 O O . SER A 1 103 ? 12.846 -2.979 0.842 1.00 85.56 103 SER A O 1
ATOM 854 N N . SER A 1 104 ? 13.199 -4.589 -0.685 1.00 78.62 104 SER A N 1
ATOM 855 C CA . SER A 1 104 ? 13.492 -5.607 0.315 1.00 78.62 104 SER A CA 1
ATOM 856 C C . SER A 1 104 ? 14.814 -5.318 1.031 1.00 78.62 104 SER A C 1
ATOM 858 O O . SER A 1 104 ? 15.858 -5.205 0.395 1.00 78.62 104 SER A O 1
ATOM 860 N N . LYS A 1 105 ? 14.783 -5.262 2.369 1.00 68.00 105 LYS A N 1
ATOM 861 C CA . LYS A 1 105 ? 15.979 -5.053 3.210 1.00 68.00 105 LYS A CA 1
ATOM 862 C C . LYS A 1 105 ? 16.724 -6.346 3.561 1.00 68.00 105 LYS A C 1
ATOM 864 O O . LYS A 1 105 ? 17.850 -6.283 4.043 1.00 68.00 105 LYS A O 1
ATOM 869 N N . GLU A 1 106 ? 16.094 -7.507 3.367 1.00 59.31 106 GLU A N 1
ATOM 870 C CA . GLU A 1 106 ? 16.614 -8.803 3.836 1.00 59.31 106 GLU A CA 1
ATOM 871 C C . GLU A 1 106 ? 17.443 -9.560 2.785 1.00 59.31 106 GLU A C 1
ATOM 873 O O . GLU A 1 106 ? 18.236 -10.431 3.144 1.00 59.31 106 GLU A O 1
ATOM 878 N N . LYS A 1 107 ? 17.290 -9.245 1.493 1.00 59.56 107 LYS A N 1
ATOM 879 C CA . LYS A 1 107 ? 18.070 -9.831 0.389 1.00 59.56 107 LYS A CA 1
ATOM 880 C C . LYS A 1 107 ? 18.440 -8.762 -0.636 1.00 59.56 107 LYS A C 1
ATOM 882 O O . LYS A 1 107 ? 17.855 -7.688 -0.633 1.00 59.56 107 LYS A O 1
ATOM 887 N N . ILE A 1 108 ? 19.415 -9.071 -1.496 1.00 57.69 108 ILE A N 1
ATOM 888 C CA . ILE A 1 108 ? 19.884 -8.203 -2.585 1.00 57.69 108 ILE A CA 1
ATOM 889 C C . ILE A 1 108 ? 18.680 -7.847 -3.465 1.00 57.69 108 ILE A C 1
ATOM 891 O O . ILE A 1 108 ? 18.239 -8.659 -4.273 1.00 57.69 108 ILE A O 1
ATOM 895 N N . SER A 1 109 ? 18.115 -6.657 -3.266 1.00 66.44 109 SER A N 1
ATOM 896 C CA . SER A 1 109 ? 17.212 -6.065 -4.242 1.00 66.44 109 SER A CA 1
ATOM 897 C C . SER A 1 109 ? 18.002 -5.845 -5.529 1.00 66.44 109 SER A C 1
ATOM 899 O O . SER A 1 109 ? 19.133 -5.361 -5.484 1.00 66.44 109 SER A O 1
ATOM 901 N N . GLU A 1 110 ? 17.412 -6.182 -6.674 1.00 71.44 110 GLU A N 1
ATOM 902 C CA . GLU A 1 110 ? 17.984 -5.824 -7.978 1.00 71.44 110 GLU A CA 1
ATOM 903 C C . GLU A 1 110 ? 17.910 -4.310 -8.238 1.00 71.44 110 GLU A C 1
ATOM 905 O O . GLU A 1 110 ? 18.498 -3.818 -9.199 1.00 71.44 110 GLU A O 1
ATOM 910 N N . LEU A 1 111 ? 17.231 -3.559 -7.359 1.00 80.31 111 LEU A N 1
ATOM 911 C CA . LEU A 1 111 ? 17.191 -2.105 -7.380 1.00 80.31 111 LEU A CA 1
ATOM 912 C C . LEU A 1 111 ? 18.553 -1.523 -6.956 1.00 80.31 111 LEU A C 1
ATOM 914 O O . LEU A 1 111 ? 18.977 -1.717 -5.811 1.00 80.31 111 LEU A O 1
ATOM 918 N N . PRO A 1 112 ? 19.243 -0.769 -7.829 1.00 79.69 112 PRO A N 1
ATOM 919 C CA . PRO A 1 112 ? 20.434 -0.030 -7.432 1.00 79.69 112 PRO A CA 1
ATOM 920 C C . PRO A 1 112 ? 20.100 0.985 -6.331 1.00 79.69 112 PRO A C 1
ATOM 922 O O . PRO A 1 112 ? 19.059 1.635 -6.383 1.00 79.69 112 PRO A O 1
ATOM 925 N N . LYS A 1 113 ? 21.001 1.158 -5.354 1.00 72.56 113 LYS A N 1
ATOM 926 C CA . LYS A 1 113 ? 20.743 1.969 -4.145 1.00 72.56 113 LYS A CA 1
ATOM 927 C C . LYS A 1 113 ? 20.244 3.391 -4.430 1.00 72.56 113 LYS A C 1
ATOM 929 O O . LYS A 1 113 ? 19.370 3.862 -3.723 1.00 72.56 113 LYS A O 1
ATOM 934 N N . ASN A 1 114 ? 20.778 4.060 -5.450 1.00 83.56 114 ASN A N 1
ATOM 935 C CA . ASN A 1 114 ? 20.401 5.435 -5.793 1.00 83.56 114 ASN A CA 1
ATOM 936 C C . ASN A 1 114 ? 19.023 5.547 -6.463 1.00 83.56 114 ASN A C 1
ATOM 938 O O . ASN A 1 114 ? 18.421 6.613 -6.433 1.00 83.56 114 ASN A O 1
ATOM 942 N N . ARG A 1 115 ? 18.513 4.465 -7.062 1.00 88.12 115 ARG A N 1
ATOM 943 C CA . ARG A 1 115 ? 17.253 4.501 -7.814 1.00 88.12 115 ARG A CA 1
ATOM 944 C C . ARG A 1 115 ? 16.026 4.620 -6.915 1.00 88.12 115 ARG A C 1
ATOM 946 O O . ARG A 1 115 ? 15.038 5.211 -7.334 1.00 88.12 115 ARG A O 1
ATOM 953 N N . GLU A 1 116 ? 16.085 4.063 -5.704 1.00 89.31 116 GLU A N 1
ATOM 954 C CA . GLU A 1 116 ? 15.005 4.217 -4.722 1.00 89.31 116 GLU A CA 1
ATOM 955 C C . GLU A 1 116 ? 14.841 5.686 -4.325 1.00 89.31 116 GLU A C 1
ATOM 957 O O . GLU A 1 116 ? 13.737 6.225 -4.386 1.00 89.31 116 GLU A O 1
ATOM 962 N N . ASP A 1 117 ? 15.959 6.338 -3.997 1.00 89.69 117 ASP A N 1
ATOM 963 C CA . ASP A 1 117 ? 15.991 7.747 -3.611 1.00 89.69 117 ASP A CA 1
ATOM 964 C C . ASP A 1 117 ? 15.567 8.661 -4.770 1.00 89.69 117 ASP A C 1
ATOM 966 O O . ASP A 1 117 ? 14.766 9.570 -4.561 1.00 89.69 117 ASP A O 1
ATOM 970 N N . GLU A 1 118 ? 16.046 8.396 -5.993 1.00 92.19 118 GLU A N 1
ATOM 971 C CA . GLU A 1 118 ? 15.639 9.122 -7.206 1.00 92.19 118 GLU A CA 1
ATOM 972 C C . GLU A 1 118 ? 14.119 9.051 -7.404 1.00 92.19 118 GLU A C 1
ATOM 974 O O . GLU A 1 118 ? 13.457 10.088 -7.447 1.00 92.19 118 GLU A O 1
ATOM 979 N N . PHE A 1 119 ? 13.543 7.844 -7.427 1.00 94.94 119 PHE A N 1
ATOM 980 C CA . PHE A 1 119 ? 12.101 7.668 -7.612 1.00 94.94 119 PHE A CA 1
ATOM 981 C C . PHE A 1 119 ? 11.296 8.354 -6.501 1.00 94.94 119 PHE A C 1
ATOM 983 O O . PHE A 1 119 ? 10.315 9.049 -6.768 1.00 94.94 119 PHE A O 1
ATOM 990 N N . ASN A 1 120 ? 11.705 8.180 -5.242 1.00 94.25 120 ASN A N 1
ATOM 991 C CA . ASN A 1 120 ? 10.997 8.759 -4.105 1.00 94.25 120 ASN A CA 1
ATOM 992 C C . ASN A 1 120 ? 11.123 10.284 -4.049 1.00 94.25 120 ASN A C 1
ATOM 994 O O . ASN A 1 120 ? 10.188 10.941 -3.603 1.00 94.25 120 ASN A O 1
ATOM 998 N N . SER A 1 121 ? 12.220 10.866 -4.536 1.00 93.81 121 SER A N 1
ATOM 999 C CA . SER A 1 121 ? 12.355 12.323 -4.619 1.00 93.81 121 SER A CA 1
ATOM 1000 C C . SER A 1 121 ? 11.319 12.963 -5.553 1.00 93.81 121 SER A C 1
ATOM 1002 O O . SER A 1 121 ? 10.878 14.083 -5.298 1.00 93.81 121 SER A O 1
ATOM 1004 N N . GLU A 1 122 ? 10.884 12.235 -6.585 1.00 94.56 122 GLU A N 1
ATOM 1005 C CA . GLU A 1 122 ? 9.921 12.710 -7.583 1.00 94.56 122 GLU A CA 1
ATOM 1006 C C . GLU A 1 122 ? 8.473 12.315 -7.261 1.00 94.56 122 GLU A C 1
ATOM 1008 O O . GLU A 1 122 ? 7.539 13.049 -7.589 1.00 94.56 122 GLU A O 1
ATOM 1013 N N . HIS A 1 123 ? 8.270 11.152 -6.634 1.00 95.69 123 HIS A N 1
ATOM 1014 C CA . HIS A 1 123 ? 6.948 10.527 -6.536 1.00 95.69 123 HIS A CA 1
ATOM 1015 C C . HIS A 1 123 ? 6.443 10.276 -5.116 1.00 95.69 123 HIS A C 1
ATOM 1017 O O . HIS A 1 123 ? 5.301 9.832 -4.978 1.00 95.69 123 HIS A O 1
ATOM 1023 N N . LEU A 1 124 ? 7.235 10.537 -4.067 1.00 94.31 124 LEU A N 1
ATOM 1024 C CA . LEU A 1 124 ? 6.766 10.381 -2.689 1.00 94.31 124 LEU A CA 1
ATOM 1025 C C . LEU A 1 124 ? 5.507 11.223 -2.470 1.00 94.31 124 LEU A C 1
ATOM 1027 O O . LEU A 1 124 ? 5.517 12.443 -2.635 1.00 94.31 124 LEU A O 1
ATOM 1031 N N . GLN A 1 125 ? 4.434 10.569 -2.033 1.00 94.81 125 GLN A N 1
ATOM 1032 C CA . GLN A 1 125 ? 3.212 11.258 -1.637 1.00 94.81 125 GLN A CA 1
ATOM 1033 C C . GLN A 1 125 ? 2.917 11.017 -0.167 1.00 94.81 125 GLN A C 1
ATOM 1035 O O . GLN A 1 125 ? 3.008 9.893 0.329 1.00 94.81 125 GLN A O 1
ATOM 1040 N N . GLU A 1 126 ? 2.535 12.081 0.533 1.00 95.25 126 GLU A N 1
ATOM 1041 C CA . GLU A 1 126 ? 2.248 12.032 1.958 1.00 95.25 126 GLU A CA 1
ATOM 1042 C C . GLU A 1 126 ? 0.964 12.790 2.280 1.00 95.25 126 GLU A C 1
ATOM 1044 O O . GLU A 1 126 ? 0.716 13.880 1.764 1.00 95.25 126 GLU A O 1
ATOM 1049 N N . CYS A 1 127 ? 0.151 12.229 3.170 1.00 94.50 127 CYS A N 1
ATOM 1050 C CA . CYS A 1 127 ? -1.018 12.916 3.706 1.00 94.50 127 CYS A CA 1
ATOM 1051 C C . CYS A 1 127 ? -1.297 12.485 5.147 1.00 94.50 127 CYS A C 1
ATOM 1053 O O . CYS A 1 127 ? -0.854 11.430 5.604 1.00 94.50 127 CYS A O 1
ATOM 1055 N N . TYR A 1 128 ? -2.033 13.308 5.888 1.00 94.88 128 TYR A N 1
ATOM 1056 C CA . TYR A 1 128 ? -2.510 12.937 7.216 1.00 94.88 128 TYR A CA 1
ATOM 1057 C C . TYR A 1 128 ? -3.895 12.298 7.123 1.00 94.88 128 TYR A C 1
ATOM 1059 O O . TYR A 1 128 ? -4.732 12.722 6.331 1.00 94.88 128 TYR A O 1
ATOM 1067 N N . ARG A 1 129 ? -4.182 11.326 7.999 1.00 92.50 129 ARG A N 1
ATOM 1068 C CA . ARG A 1 129 ? -5.480 10.632 8.076 1.00 92.50 129 ARG A CA 1
ATOM 1069 C C . ARG A 1 129 ? -6.651 11.605 8.237 1.00 92.50 129 ARG A C 1
ATOM 1071 O O . ARG A 1 129 ? -7.715 11.359 7.685 1.00 92.50 129 ARG A O 1
ATOM 1078 N N . LYS A 1 130 ? -6.468 12.695 8.990 1.00 92.88 130 LYS A N 1
ATOM 1079 C CA . LYS A 1 130 ? -7.508 13.722 9.192 1.00 92.88 130 LYS A CA 1
ATOM 1080 C C . LYS A 1 130 ? -7.912 14.441 7.895 1.00 92.88 130 LYS A C 1
ATOM 1082 O O . LYS A 1 130 ? -9.029 14.931 7.812 1.00 92.88 130 LYS A O 1
ATOM 1087 N N . ASP A 1 131 ? -7.021 14.459 6.906 1.00 93.75 131 ASP A N 1
ATOM 1088 C CA . ASP A 1 131 ? -7.194 15.133 5.617 1.00 93.75 131 ASP A CA 1
ATOM 1089 C C . ASP A 1 131 ? -7.460 14.114 4.488 1.00 93.75 131 ASP A C 1
ATOM 1091 O O . ASP A 1 131 ? -7.383 14.444 3.304 1.00 93.75 131 ASP A O 1
ATOM 1095 N N . LEU A 1 132 ? -7.730 12.850 4.844 1.00 93.62 132 LEU A N 1
ATOM 1096 C CA . LEU A 1 132 ? -7.833 11.751 3.894 1.00 93.62 132 LEU A CA 1
ATOM 1097 C C . LEU A 1 132 ? -9.138 11.810 3.097 1.00 93.62 132 LEU A C 1
ATOM 1099 O O . LEU A 1 132 ? -10.219 11.510 3.602 1.00 93.62 132 LEU A O 1
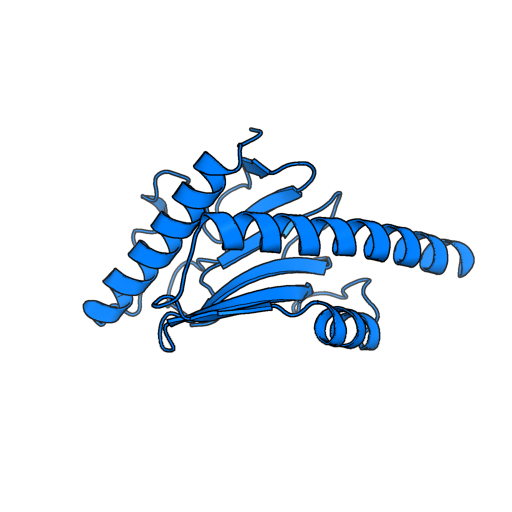ATOM 1103 N N . ASP A 1 133 ? -9.004 12.104 1.810 1.00 96.25 133 ASP A N 1
ATOM 1104 C CA . ASP A 1 133 ? -10.042 11.913 0.804 1.00 96.25 133 ASP A CA 1
ATOM 1105 C C . ASP A 1 133 ? -9.740 10.628 0.024 1.00 96.25 133 ASP A C 1
ATOM 1107 O O . ASP A 1 133 ? -8.766 10.551 -0.726 1.00 96.25 133 ASP A O 1
ATOM 1111 N N . TYR A 1 134 ? -10.578 9.605 0.197 1.00 94.88 134 TYR A N 1
ATOM 1112 C CA . TYR A 1 134 ? -10.378 8.303 -0.444 1.00 94.88 134 TYR A CA 1
ATOM 1113 C C . TYR A 1 134 ? -10.458 8.353 -1.974 1.00 94.88 134 TYR A C 1
ATOM 1115 O O . TYR A 1 134 ? -9.814 7.540 -2.636 1.00 94.88 134 TYR A O 1
ATOM 1123 N N . SER A 1 135 ? -11.208 9.299 -2.544 1.00 94.38 135 SER A N 1
ATOM 1124 C CA . SER A 1 135 ? -11.279 9.458 -4.000 1.00 94.38 135 SER A CA 1
ATOM 1125 C C . SER A 1 135 ? -9.951 9.983 -4.532 1.00 94.38 135 SER A C 1
ATOM 1127 O O . SER A 1 135 ? -9.425 9.457 -5.511 1.00 94.38 135 SER A O 1
ATOM 1129 N N . LYS A 1 136 ? -9.363 10.968 -3.839 1.00 96.19 136 LYS A N 1
ATOM 1130 C CA . LYS A 1 136 ? -8.023 11.476 -4.163 1.00 96.19 136 LYS A CA 1
ATOM 1131 C C . LYS A 1 136 ? -6.950 10.421 -3.927 1.00 96.19 136 LYS A C 1
ATOM 1133 O O . LYS A 1 136 ? -6.095 10.251 -4.784 1.00 96.19 136 LYS A O 1
ATOM 1138 N N . LEU A 1 137 ? -7.030 9.662 -2.834 1.00 96.25 137 LEU A N 1
ATOM 1139 C CA . LEU A 1 137 ? -6.066 8.602 -2.537 1.00 96.25 137 LEU A CA 1
ATOM 1140 C C . LEU A 1 137 ? -5.991 7.555 -3.656 1.00 96.25 137 LEU A C 1
ATOM 1142 O O . LEU A 1 137 ? -4.902 7.113 -4.008 1.00 96.25 137 LEU A O 1
ATOM 1146 N N . ILE A 1 138 ? -7.128 7.152 -4.230 1.00 97.25 138 ILE A N 1
ATOM 1147 C CA . ILE A 1 138 ? -7.125 6.206 -5.353 1.00 97.25 138 ILE A CA 1
ATOM 1148 C C . ILE A 1 138 ? -6.437 6.797 -6.584 1.00 97.25 138 ILE A C 1
ATOM 1150 O O . ILE A 1 138 ? -5.664 6.091 -7.224 1.00 97.25 138 ILE A O 1
ATOM 1154 N N . ILE A 1 139 ? -6.666 8.077 -6.888 1.00 96.94 139 ILE A N 1
ATOM 1155 C CA . ILE A 1 139 ? -5.976 8.765 -7.991 1.00 96.94 139 ILE A CA 1
ATOM 1156 C C . ILE A 1 139 ? -4.462 8.759 -7.744 1.00 96.94 139 ILE A C 1
ATOM 1158 O O . ILE A 1 139 ? -3.698 8.371 -8.620 1.00 96.94 139 ILE A O 1
ATOM 1162 N N . GLN A 1 140 ? -4.041 9.088 -6.525 1.00 96.62 140 GLN A N 1
ATOM 1163 C CA . GLN A 1 140 ? -2.639 9.089 -6.109 1.00 96.62 140 GLN A CA 1
ATOM 1164 C C . GLN A 1 140 ? -1.979 7.708 -6.228 1.00 96.62 140 GLN A C 1
ATOM 1166 O O . GLN A 1 140 ? -0.867 7.590 -6.743 1.00 96.62 140 GLN A O 1
ATOM 1171 N N . ILE A 1 141 ? -2.676 6.652 -5.792 1.00 98.00 141 ILE A N 1
ATOM 1172 C CA . ILE A 1 141 ? -2.231 5.262 -5.959 1.00 98.00 141 ILE A CA 1
ATOM 1173 C C . ILE A 1 141 ? -2.100 4.932 -7.449 1.00 98.00 141 ILE A C 1
ATOM 1175 O O . ILE A 1 141 ? -1.102 4.362 -7.875 1.00 98.00 141 ILE A O 1
ATOM 1179 N N . ASP A 1 142 ? -3.088 5.295 -8.257 1.00 97.81 142 ASP A N 1
ATOM 1180 C CA . ASP A 1 142 ? -3.075 5.011 -9.688 1.00 97.81 142 ASP A CA 1
ATOM 1181 C C . ASP A 1 142 ? -1.922 5.707 -10.420 1.00 97.81 142 ASP A C 1
ATOM 1183 O O . ASP A 1 142 ? -1.287 5.093 -11.280 1.00 97.81 142 ASP A O 1
ATOM 1187 N N . GLU A 1 143 ? -1.631 6.955 -10.059 1.00 97.44 143 GLU A N 1
ATOM 1188 C CA . GLU A 1 143 ? -0.519 7.734 -10.601 1.00 97.44 143 GLU A CA 1
ATOM 1189 C C . GLU A 1 143 ? 0.831 7.109 -10.251 1.00 97.44 143 GLU A C 1
ATOM 1191 O O . GLU A 1 143 ? 1.618 6.825 -11.154 1.00 97.44 143 GLU A O 1
ATOM 1196 N N . ILE A 1 144 ? 1.091 6.820 -8.970 1.00 97.69 144 ILE A N 1
ATOM 1197 C CA . ILE A 1 144 ? 2.383 6.249 -8.563 1.00 97.69 144 ILE A CA 1
ATOM 1198 C C . ILE A 1 144 ? 2.590 4.836 -9.125 1.00 97.69 144 ILE A C 1
ATOM 1200 O O . ILE A 1 144 ? 3.706 4.485 -9.505 1.00 97.69 144 ILE A O 1
ATOM 1204 N N . LEU A 1 145 ? 1.527 4.029 -9.247 1.00 97.88 145 LEU A N 1
ATOM 1205 C CA . LEU A 1 145 ? 1.605 2.713 -9.888 1.00 97.88 145 LEU A CA 1
ATOM 1206 C C . LEU A 1 145 ? 1.922 2.834 -11.380 1.00 97.88 145 LEU A C 1
ATOM 1208 O O . LEU A 1 145 ? 2.683 2.024 -11.905 1.00 97.88 145 LEU A O 1
ATOM 1212 N N . LYS A 1 146 ? 1.387 3.848 -12.066 1.00 97.44 146 LYS A N 1
ATOM 1213 C CA . LYS A 1 146 ? 1.736 4.119 -13.463 1.00 97.44 146 LYS A CA 1
ATOM 1214 C C . LYS A 1 146 ? 3.206 4.529 -13.596 1.00 97.44 146 LYS A C 1
ATOM 1216 O O . LYS A 1 146 ? 3.914 3.925 -14.401 1.00 97.44 146 LYS A O 1
ATOM 1221 N N . SER A 1 147 ? 3.673 5.479 -12.783 1.00 96.88 147 SER A N 1
ATOM 1222 C CA . SER A 1 147 ? 5.085 5.892 -12.761 1.00 96.88 147 SER A CA 1
ATOM 1223 C C . SER A 1 147 ? 6.011 4.712 -12.470 1.00 96.88 147 SER A C 1
ATOM 1225 O O . SER A 1 147 ? 7.054 4.559 -13.100 1.00 96.88 147 SER A O 1
ATOM 1227 N N . PHE A 1 148 ? 5.600 3.820 -11.566 1.00 96.44 148 PHE A N 1
ATOM 1228 C CA . PHE A 1 148 ? 6.339 2.601 -11.265 1.00 96.44 148 PHE A CA 1
ATOM 1229 C C . PHE A 1 148 ? 6.495 1.683 -12.483 1.00 96.44 148 PHE A C 1
ATOM 1231 O O . PHE A 1 148 ? 7.580 1.149 -12.691 1.00 96.44 148 PHE A O 1
ATOM 1238 N N . LEU A 1 149 ? 5.452 1.487 -13.297 1.00 96.06 149 LEU A N 1
ATOM 1239 C CA . LEU A 1 149 ? 5.547 0.638 -14.494 1.00 96.06 149 LEU A CA 1
ATOM 1240 C C . LEU A 1 149 ? 6.521 1.214 -15.528 1.00 96.06 149 LEU A C 1
ATOM 1242 O O . LEU A 1 149 ? 7.292 0.470 -16.138 1.00 96.06 149 LEU A O 1
ATOM 1246 N N . GLU A 1 150 ? 6.506 2.536 -15.711 1.00 94.94 150 GLU A N 1
ATOM 1247 C CA . GLU A 1 150 ? 7.442 3.235 -16.597 1.00 94.94 150 GLU A CA 1
ATOM 1248 C C . GLU A 1 150 ? 8.883 3.089 -16.088 1.00 94.94 150 GLU A C 1
ATOM 1250 O O . GLU A 1 150 ? 9.768 2.662 -16.835 1.00 94.94 150 GLU A O 1
ATOM 1255 N N . PHE A 1 151 ? 9.089 3.331 -14.792 1.00 93.44 151 PHE A N 1
ATOM 1256 C CA . PHE A 1 151 ? 10.364 3.131 -14.111 1.00 93.44 151 PHE A CA 1
ATOM 1257 C C . PHE A 1 151 ? 10.874 1.683 -14.230 1.00 93.44 151 PHE A C 1
ATOM 1259 O O . PHE A 1 151 ? 12.015 1.455 -14.638 1.00 93.44 151 PHE A O 1
ATOM 1266 N N . HIS A 1 152 ? 10.024 0.691 -13.943 1.00 91.25 152 HIS A N 1
ATOM 1267 C CA . HIS A 1 152 ? 10.363 -0.732 -14.008 1.00 91.25 152 HIS A CA 1
ATOM 1268 C C . HIS A 1 152 ? 10.798 -1.136 -15.420 1.00 91.25 152 HIS A C 1
ATOM 1270 O O . HIS A 1 152 ? 11.810 -1.814 -15.595 1.00 91.25 152 HIS A O 1
ATOM 1276 N N . LYS A 1 153 ? 10.075 -0.678 -16.448 1.00 90.69 153 LYS A N 1
ATOM 1277 C CA . LYS A 1 153 ? 10.415 -0.954 -17.849 1.00 90.69 153 LYS A CA 1
ATOM 1278 C C . LYS A 1 153 ? 11.800 -0.419 -18.220 1.00 90.69 153 LYS A C 1
ATOM 1280 O O . LYS A 1 153 ? 12.563 -1.129 -18.873 1.00 90.69 153 LYS A O 1
ATOM 1285 N N . ILE A 1 154 ? 12.127 0.808 -17.810 1.00 89.19 154 ILE A N 1
ATOM 1286 C CA . ILE A 1 154 ? 13.446 1.411 -18.054 1.00 89.19 154 ILE A CA 1
ATOM 1287 C C . ILE A 1 154 ? 14.533 0.608 -17.334 1.00 89.19 154 ILE A C 1
ATOM 1289 O O . ILE A 1 154 ? 15.527 0.232 -17.954 1.00 89.19 154 ILE A O 1
ATOM 1293 N N . LEU A 1 155 ? 14.316 0.275 -16.059 1.00 86.94 155 LEU A N 1
ATOM 1294 C CA . LEU A 1 155 ? 15.285 -0.467 -15.255 1.00 86.94 155 LEU A CA 1
ATOM 1295 C C . LEU A 1 155 ? 15.611 -1.841 -15.861 1.00 86.94 155 LEU A C 1
ATOM 1297 O O . LEU A 1 155 ? 16.781 -2.196 -15.992 1.00 86.94 155 LEU A O 1
ATOM 1301 N N . ILE A 1 156 ? 14.596 -2.602 -16.281 1.00 83.19 156 ILE A N 1
ATOM 1302 C CA . ILE A 1 156 ? 14.797 -3.921 -16.900 1.00 83.19 156 ILE A CA 1
ATOM 1303 C C . ILE A 1 156 ? 15.592 -3.817 -18.210 1.00 83.19 156 ILE A C 1
ATOM 1305 O O . ILE A 1 156 ? 16.467 -4.651 -18.465 1.00 83.19 156 ILE A O 1
ATOM 1309 N N . LEU A 1 157 ? 15.346 -2.787 -19.027 1.00 84.12 157 LEU A N 1
ATOM 1310 C CA . LEU A 1 157 ? 16.121 -2.540 -20.250 1.00 84.12 157 LEU A CA 1
ATOM 1311 C C . LEU A 1 157 ? 17.591 -2.225 -19.937 1.00 84.12 157 LEU A C 1
ATOM 1313 O O . LEU A 1 157 ? 18.491 -2.785 -20.562 1.00 84.12 157 LEU A O 1
ATOM 1317 N N . GLU A 1 158 ? 17.849 -1.374 -18.943 1.00 84.06 158 GLU A N 1
ATOM 1318 C CA . GLU A 1 158 ? 19.209 -1.032 -18.512 1.00 84.06 158 GLU A CA 1
ATOM 1319 C C . GLU A 1 158 ? 19.979 -2.239 -17.970 1.00 84.06 158 GLU A C 1
ATOM 1321 O O . GLU A 1 158 ? 21.168 -2.393 -18.255 1.00 84.06 158 GLU A O 1
ATOM 1326 N N . LEU A 1 159 ? 19.314 -3.102 -17.198 1.00 79.25 159 LEU A N 1
ATOM 1327 C CA . LEU A 1 159 ? 19.912 -4.326 -16.663 1.00 79.25 159 LEU A CA 1
ATOM 1328 C C . LEU A 1 159 ? 20.183 -5.361 -17.763 1.00 79.25 159 LEU A C 1
ATOM 1330 O O . LEU A 1 159 ? 21.181 -6.077 -17.691 1.00 79.25 159 LEU A O 1
ATOM 1334 N N . SER A 1 160 ? 19.331 -5.417 -18.790 1.00 78.25 160 SER A N 1
ATOM 1335 C CA . SER A 1 160 ? 19.501 -6.326 -19.931 1.00 78.25 160 SER A CA 1
ATOM 1336 C C . SER A 1 160 ? 20.665 -5.913 -20.835 1.00 78.25 160 SER A C 1
ATOM 1338 O O . SER A 1 160 ? 21.398 -6.776 -21.297 1.00 78.25 160 SER A O 1
ATOM 1340 N N . ASN A 1 161 ? 20.887 -4.609 -21.030 1.00 75.38 161 ASN A N 1
ATOM 1341 C CA . ASN A 1 161 ? 21.985 -4.079 -21.853 1.00 75.38 161 ASN A CA 1
ATOM 1342 C C . ASN A 1 161 ? 23.372 -4.157 -21.184 1.00 75.38 161 ASN A C 1
ATOM 1344 O O . ASN A 1 161 ? 24.380 -3.872 -21.827 1.00 75.38 161 ASN A O 1
ATOM 1348 N N . LYS A 1 162 ? 23.434 -4.484 -19.887 1.00 65.00 162 LYS A N 1
ATOM 1349 C CA . LYS A 1 162 ? 24.684 -4.663 -19.127 1.00 65.00 162 LYS A CA 1
ATOM 1350 C C . LYS A 1 162 ? 25.167 -6.121 -19.077 1.00 65.00 162 LYS A C 1
ATOM 1352 O O . LYS A 1 162 ? 26.220 -6.364 -18.487 1.00 65.00 162 LYS A O 1
ATOM 1357 N N . LYS A 1 163 ? 24.401 -7.067 -19.629 1.00 53.03 163 LYS A N 1
ATOM 1358 C CA . LYS A 1 163 ? 24.760 -8.488 -19.761 1.00 53.03 163 LYS A CA 1
ATOM 1359 C C . LYS A 1 163 ? 25.296 -8.777 -21.156 1.00 53.03 163 LYS A C 1
ATOM 1361 O O . LYS A 1 163 ? 26.202 -9.632 -21.235 1.00 53.03 163 LYS A O 1
#

Secondary structure (DSSP, 8-state):
-B--HHHHHHHHHHHHHHHHHHHHTT--B-TTGGGSTT--STTSPP--EETTEEEEE---SSB--GGGSEEEEEETT-BTTBSEEEEEEEETTTTEEEEEEEE-SSS--SS-HHHHHHHHHHH-EEEEGGG--HHHHHHHHHHHHHHHHHHHHHHHHHHHTT-

Organism: NCBI:txid457404

Foldseek 3Di:
DEDELVVVLVVLVLLLVLLLVCVVVVNQFLPCCCVRPCSQAQPDDFDYAYVQFTKHAQHYGTGDDQFRGWIWGHHDPDDLQEEKTWIFGQRNVQQKTKTAIDDHPNDDYLDDPVLRVVLCVPQIDMDHNVPDDSVVVSVSVVVSVVVVVVSVVVSVVVVVVVD

pLDDT: mean 88.56, std 9.28, range [53.03, 98.0]

Radius of gyration: 15.69 Å; chains: 1; bounding box: 39×31×46 Å